Protein AF-A0A7C7ALQ6-F1 (afdb_monomer)

Mean predicted aligned error: 5.46 Å

Secondary structure (DSSP, 8-state):
-HHHHHHHHHHHHHHHHHHHHHSS-S-------B-TT-PBPHHHHHHHHHHHHHHTT-HHHHHHHHHHHHHH---HHHHHHHHHHHHHHTTS-HHHHHHTT--HHHHHHHHHHHHHHTT-PPP-

Foldseek 3Di:
DVVLVVLLVVLVVLLQVLCCVQVVDRDLAQDFDADPVGDTDPLNVLLVVLLVCVVVLVNVVSLVVLVVVCVVPVDSSSLSSLSNNLVSVSPDDQVSQVVSVHGSVNSSVSSVVSCVSNVPDDDD

Sequence (124 aa):
MFQNDYIIKNIQMMAQFIASVIFKKKTTDYTIRRDADGNIDGLGDLCLQLHKMVDAGEICKAEDLLFQAIDKEQSTDCLELAVDFYGYLNTFEDKFLNDNDFSREEVAQGIEDIQRIYGIVNPT

Structure (mmCIF, N/CA/C/O backbone):
data_AF-A0A7C7ALQ6-F1
#
_entry.id   AF-A0A7C7ALQ6-F1
#
loop_
_atom_site.group_PDB
_atom_site.id
_atom_site.type_symbol
_atom_site.label_atom_id
_atom_site.label_alt_id
_atom_site.label_comp_id
_atom_site.label_asym_id
_atom_site.label_entity_id
_atom_site.label_seq_id
_atom_site.pdbx_PDB_ins_code
_atom_site.Cartn_x
_atom_site.Cartn_y
_atom_site.Cartn_z
_atom_site.occupancy
_atom_site.B_iso_or_equiv
_atom_site.auth_seq_id
_atom_site.auth_comp_id
_atom_site.auth_asym_id
_atom_site.auth_atom_id
_atom_site.pdbx_PDB_model_num
ATOM 1 N N . MET A 1 1 ? -13.466 10.165 17.592 1.00 54.50 1 MET A N 1
ATOM 2 C CA . MET A 1 1 ? -13.894 10.975 16.431 1.00 54.50 1 MET A CA 1
ATOM 3 C C . MET A 1 1 ? -12.816 11.980 16.021 1.00 54.50 1 MET A C 1
ATOM 5 O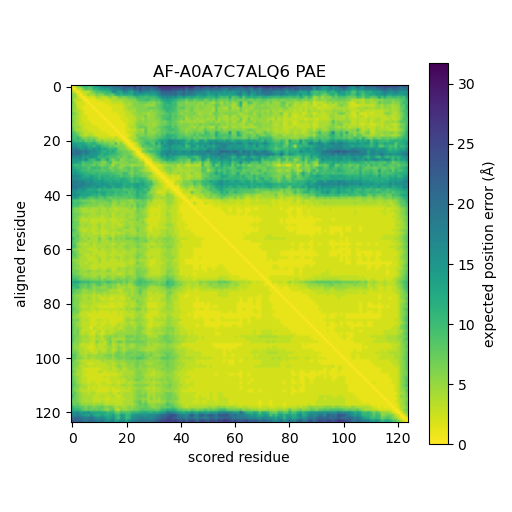 O . MET A 1 1 ? -12.255 11.788 14.963 1.00 54.50 1 MET A O 1
ATOM 9 N N . PHE A 1 2 ? -12.395 12.940 16.860 1.00 57.31 2 PHE A N 1
ATOM 10 C CA . PHE A 1 2 ? -11.403 13.964 16.453 1.00 57.31 2 PHE A CA 1
ATOM 11 C C . PHE A 1 2 ? -9.991 13.469 16.084 1.00 57.31 2 PHE A C 1
ATOM 13 O O . PHE A 1 2 ? -9.362 14.049 15.204 1.00 57.31 2 PHE A O 1
ATOM 20 N N . GLN A 1 3 ? -9.477 12.431 16.751 1.00 62.31 3 GLN A N 1
ATOM 21 C CA . GLN A 1 3 ? -8.129 11.913 16.482 1.00 62.31 3 GLN A CA 1
ATOM 22 C C . GLN A 1 3 ? -8.049 11.234 15.108 1.00 62.31 3 GLN A C 1
ATOM 24 O O . GLN A 1 3 ? -7.127 11.506 14.348 1.00 62.31 3 GLN A O 1
ATOM 29 N N . ASN A 1 4 ? -9.058 10.442 14.745 1.00 67.81 4 ASN A N 1
ATOM 30 C CA . ASN A 1 4 ? -9.069 9.716 13.473 1.00 67.81 4 ASN A CA 1
ATOM 31 C C . ASN A 1 4 ? -9.263 10.679 12.297 1.00 67.81 4 ASN A C 1
ATOM 33 O O . ASN A 1 4 ? -8.544 10.579 11.312 1.00 67.81 4 ASN A O 1
ATOM 37 N N . ASP A 1 5 ? -10.126 11.692 12.438 1.00 81.38 5 ASP A N 1
ATOM 38 C CA . ASP A 1 5 ? -10.250 12.784 11.461 1.00 81.38 5 ASP A CA 1
ATOM 39 C C . ASP A 1 5 ? -8.921 13.518 11.214 1.00 81.38 5 ASP A C 1
ATOM 41 O O . ASP A 1 5 ? -8.625 13.926 10.089 1.00 81.38 5 ASP A O 1
ATOM 45 N N . TYR A 1 6 ? -8.116 13.712 12.263 1.00 85.00 6 TYR A N 1
ATOM 46 C CA . TYR A 1 6 ? -6.792 14.315 12.134 1.00 85.00 6 TYR A CA 1
ATOM 47 C C . TYR A 1 6 ? -5.828 13.391 11.381 1.00 85.00 6 TYR A C 1
ATOM 49 O O . TYR A 1 6 ? -5.175 13.842 10.440 1.00 85.00 6 TYR A O 1
ATOM 57 N N . ILE A 1 7 ? -5.777 12.106 11.748 1.00 85.44 7 ILE A N 1
ATOM 58 C CA . ILE A 1 7 ? -4.881 11.129 11.117 1.00 85.44 7 ILE A CA 1
ATOM 59 C C . ILE A 1 7 ? -5.254 10.925 9.641 1.00 85.44 7 ILE A C 1
ATOM 61 O O . ILE A 1 7 ? -4.378 10.997 8.787 1.00 85.44 7 ILE A O 1
ATOM 65 N N . ILE A 1 8 ? -6.541 10.790 9.305 1.00 86.75 8 ILE A N 1
ATOM 66 C CA . ILE A 1 8 ? -7.021 10.655 7.916 1.00 86.75 8 ILE A CA 1
ATOM 67 C C . ILE A 1 8 ? -6.546 11.828 7.049 1.00 86.75 8 ILE A C 1
ATOM 69 O O . ILE A 1 8 ? -6.040 11.626 5.942 1.00 86.75 8 ILE A O 1
ATOM 73 N N . LYS A 1 9 ? -6.669 13.063 7.554 1.00 88.38 9 LYS A N 1
ATOM 74 C CA . LYS A 1 9 ? -6.193 14.263 6.846 1.00 88.38 9 LYS A CA 1
ATOM 75 C C . LYS A 1 9 ? -4.676 14.287 6.725 1.00 88.38 9 LYS A C 1
ATOM 77 O O . LYS A 1 9 ? -4.153 14.722 5.705 1.00 88.38 9 LYS A O 1
ATOM 82 N N . ASN A 1 10 ? -3.970 13.847 7.758 1.00 87.75 10 ASN A N 1
ATOM 83 C CA . ASN A 1 10 ? -2.515 13.805 7.781 1.00 87.75 10 ASN A CA 1
ATOM 84 C C . ASN A 1 10 ? -1.958 12.786 6.770 1.00 87.75 10 ASN A C 1
ATOM 86 O O . ASN A 1 10 ? -1.102 13.155 5.969 1.00 87.75 10 ASN A O 1
ATOM 90 N N . ILE A 1 11 ? -2.538 11.583 6.709 1.00 86.38 11 ILE A N 1
ATOM 91 C CA . ILE A 1 11 ? -2.289 10.567 5.673 1.00 86.38 11 ILE A CA 1
ATOM 92 C C . ILE A 1 11 ? -2.518 11.161 4.281 1.00 86.38 11 ILE A C 1
ATOM 94 O O . ILE A 1 11 ? -1.642 11.097 3.420 1.00 86.38 11 ILE A O 1
ATOM 98 N N . GLN A 1 12 ? -3.667 11.811 4.068 1.00 86.38 12 GLN A N 1
ATOM 99 C CA . GLN A 1 12 ? -3.997 12.415 2.778 1.00 86.38 12 GLN A CA 1
ATOM 100 C C . GLN A 1 12 ? -2.992 13.504 2.373 1.00 86.38 12 GLN A C 1
ATOM 102 O O . GLN A 1 12 ? -2.578 13.558 1.216 1.00 86.38 12 GLN A O 1
ATOM 107 N N . MET A 1 13 ? -2.572 14.354 3.313 1.00 86.88 13 MET A N 1
ATOM 108 C CA . MET A 1 13 ? -1.567 15.390 3.061 1.00 86.88 13 MET A CA 1
ATOM 109 C C . MET A 1 13 ? -0.196 14.793 2.726 1.00 86.88 13 MET A C 1
ATOM 111 O O . MET A 1 13 ? 0.454 15.282 1.804 1.00 86.88 13 MET A O 1
ATOM 115 N N . MET A 1 14 ? 0.236 13.731 3.414 1.00 86.19 14 MET A N 1
ATOM 116 C CA . MET A 1 14 ? 1.503 13.055 3.112 1.00 86.19 14 MET A CA 1
ATOM 117 C C . MET A 1 14 ? 1.481 12.379 1.739 1.00 86.19 14 MET A C 1
ATOM 119 O O . MET A 1 14 ? 2.404 12.578 0.948 1.00 86.19 14 MET A O 1
ATOM 123 N N . ALA A 1 15 ? 0.407 11.653 1.414 1.00 83.50 15 ALA A N 1
ATOM 124 C CA . ALA A 1 15 ? 0.233 11.025 0.105 1.00 83.50 15 ALA A CA 1
ATOM 125 C C . ALA A 1 15 ? 0.248 12.072 -1.025 1.00 83.50 15 ALA A C 1
ATOM 127 O O . ALA A 1 15 ? 0.955 11.916 -2.022 1.00 83.50 15 ALA A O 1
ATOM 128 N N . GLN A 1 16 ? -0.456 13.195 -0.842 1.00 84.19 16 GLN A N 1
ATOM 129 C CA . GLN A 1 16 ? -0.449 14.306 -1.799 1.00 84.19 16 GLN A CA 1
ATOM 130 C C . GLN A 1 16 ? 0.914 14.990 -1.911 1.00 84.19 16 GLN A C 1
ATOM 132 O O . GLN A 1 16 ? 1.306 15.388 -3.009 1.00 84.19 16 GLN A O 1
ATOM 137 N N . PHE A 1 17 ? 1.648 15.127 -0.806 1.00 83.88 17 PHE A N 1
ATOM 138 C CA . PHE A 1 17 ? 2.990 15.692 -0.830 1.00 83.88 17 PHE A CA 1
ATOM 139 C C . PHE A 1 17 ? 3.915 14.834 -1.697 1.00 83.88 17 PHE A C 1
ATOM 141 O O . PHE A 1 17 ? 4.496 15.357 -2.650 1.00 83.88 17 PHE A O 1
ATOM 148 N N . ILE A 1 18 ? 3.961 13.518 -1.455 1.00 78.62 18 ILE A N 1
ATOM 149 C CA . ILE A 1 18 ? 4.755 12.576 -2.258 1.00 78.62 18 ILE A CA 1
ATOM 150 C C . ILE A 1 18 ? 4.337 12.657 -3.732 1.00 78.62 18 ILE A C 1
ATOM 152 O O . ILE A 1 18 ? 5.191 12.829 -4.607 1.00 78.62 18 ILE A O 1
ATOM 156 N N . ALA A 1 19 ? 3.029 12.635 -4.009 1.00 77.44 19 ALA A N 1
ATOM 157 C CA . ALA A 1 1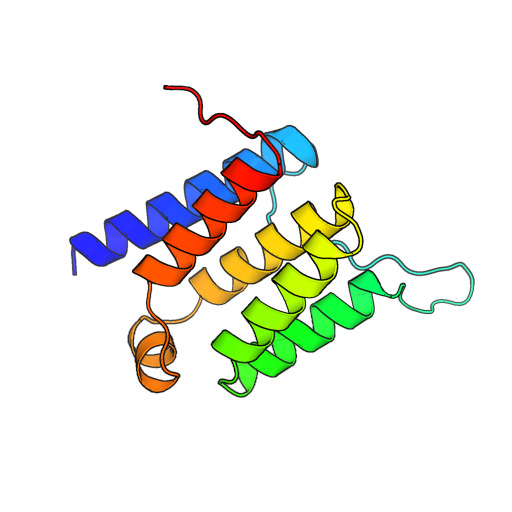9 ? 2.516 12.711 -5.373 1.00 77.44 19 ALA A CA 1
ATOM 158 C C . ALA A 1 19 ? 2.924 14.004 -6.101 1.00 77.44 19 ALA A C 1
ATOM 160 O O . ALA A 1 19 ? 3.314 13.981 -7.274 1.00 77.44 19 ALA A O 1
ATOM 161 N N . SER A 1 20 ? 2.889 15.135 -5.393 1.00 75.44 20 SER A N 1
ATOM 162 C CA . SER A 1 20 ? 3.233 16.443 -5.952 1.00 75.44 20 SER A CA 1
ATOM 163 C C . SER A 1 20 ? 4.733 16.616 -6.207 1.00 75.44 20 SER A C 1
ATOM 165 O O . SER A 1 20 ? 5.112 17.187 -7.233 1.00 75.44 20 SER A O 1
ATOM 167 N N . VAL A 1 21 ? 5.585 16.105 -5.311 1.00 68.50 21 VAL A N 1
ATOM 168 C CA . VAL A 1 21 ? 7.047 16.235 -5.396 1.00 68.50 21 VAL A CA 1
ATOM 169 C C . VAL A 1 21 ? 7.624 15.297 -6.452 1.00 68.50 21 VAL A C 1
ATOM 171 O O . VAL A 1 21 ? 8.540 15.687 -7.176 1.00 68.50 21 VAL A O 1
ATOM 174 N N . ILE A 1 22 ? 7.074 14.088 -6.573 1.00 66.38 22 ILE A N 1
ATOM 175 C CA . ILE A 1 22 ? 7.670 13.033 -7.392 1.00 66.38 22 ILE A CA 1
ATOM 176 C C . ILE A 1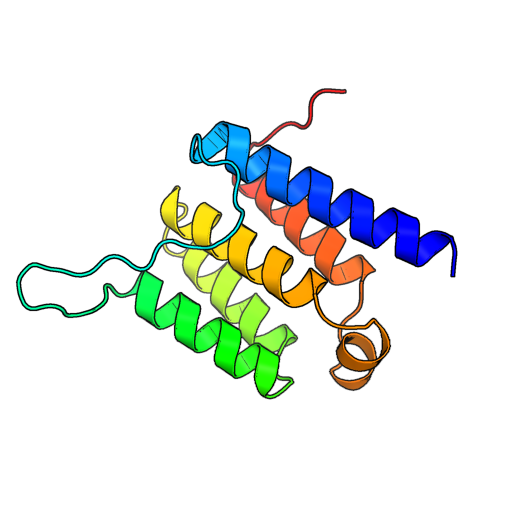 22 ? 6.984 12.906 -8.756 1.00 66.38 22 ILE A C 1
ATOM 178 O O . ILE A 1 22 ? 7.662 12.907 -9.783 1.00 66.38 22 ILE A O 1
ATOM 182 N N . PHE A 1 23 ? 5.649 12.871 -8.808 1.00 67.38 23 PHE A N 1
ATOM 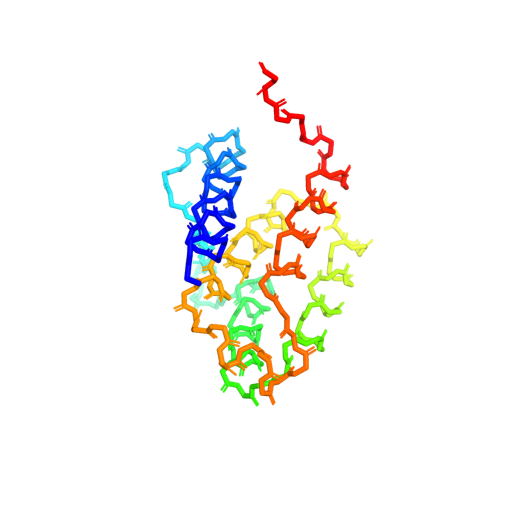183 C CA . PHE A 1 23 ? 4.925 12.606 -10.062 1.00 67.38 23 PHE A CA 1
ATOM 184 C C . PHE A 1 23 ? 4.556 13.878 -10.827 1.00 67.38 23 PHE A C 1
ATOM 186 O O . PHE A 1 23 ? 4.076 13.795 -11.957 1.00 67.38 23 PHE A O 1
ATOM 193 N N . LYS A 1 24 ? 4.745 15.066 -10.223 1.00 65.44 24 LYS A N 1
ATOM 194 C CA . LYS A 1 24 ? 4.229 16.360 -10.722 1.00 65.44 24 LYS A CA 1
ATOM 195 C C . LYS A 1 24 ? 2.722 16.325 -11.040 1.00 65.44 24 LYS A C 1
ATOM 197 O O . LYS A 1 24 ? 2.223 17.159 -11.797 1.00 65.44 24 LYS A O 1
ATOM 202 N N . LYS A 1 25 ? 1.993 15.363 -10.467 1.00 60.88 25 LYS A N 1
ATOM 203 C CA . LYS A 1 25 ? 0.543 15.185 -10.590 1.00 60.88 25 LYS A CA 1
ATOM 204 C C . LYS A 1 25 ? -0.118 15.624 -9.284 1.00 60.88 25 LYS A C 1
ATOM 206 O O . LYS A 1 25 ? 0.515 15.668 -8.234 1.00 60.88 25 LYS A O 1
ATOM 211 N N . LYS A 1 26 ? -1.399 15.990 -9.359 1.00 57.47 26 LYS A N 1
ATOM 212 C CA . LYS A 1 26 ? -2.194 16.396 -8.184 1.00 57.47 26 LYS A CA 1
ATOM 213 C C . LYS A 1 26 ? -2.929 15.230 -7.510 1.00 57.47 26 LYS A C 1
ATOM 215 O O . LYS A 1 26 ? -3.550 15.447 -6.476 1.00 57.47 26 LYS A O 1
ATOM 220 N N . THR A 1 27 ? -2.907 14.044 -8.113 1.00 61.72 27 THR A N 1
ATOM 221 C CA . THR A 1 27 ? -3.666 12.861 -7.684 1.00 61.72 27 THR A CA 1
ATOM 222 C C . THR A 1 27 ? -2.731 11.779 -7.159 1.00 61.72 27 THR A C 1
ATOM 224 O O . THR A 1 27 ? -1.562 11.739 -7.543 1.00 61.72 27 THR A O 1
ATOM 227 N N . THR A 1 28 ? -3.254 10.927 -6.280 1.00 68.00 28 THR A N 1
ATOM 228 C CA . THR A 1 28 ? -2.538 9.789 -5.684 1.00 68.00 28 THR A CA 1
ATOM 229 C C . THR A 1 28 ? -2.727 8.494 -6.472 1.00 68.00 28 THR A C 1
ATOM 231 O O . THR A 1 28 ? -2.034 7.532 -6.186 1.00 68.00 28 THR A O 1
ATOM 234 N N . ASP A 1 29 ? -3.643 8.467 -7.445 1.00 73.38 29 ASP A N 1
ATOM 235 C CA . ASP A 1 29 ? -3.947 7.277 -8.241 1.00 73.38 29 ASP A CA 1
ATOM 236 C C . ASP A 1 29 ? -2.767 6.855 -9.124 1.00 73.38 29 ASP A C 1
ATOM 238 O O . ASP A 1 29 ? -2.202 7.665 -9.876 1.00 73.38 29 ASP A O 1
ATOM 242 N N . TYR A 1 30 ? -2.459 5.562 -9.095 1.00 77.56 30 TYR A N 1
ATOM 243 C CA . TYR A 1 30 ? -1.491 4.941 -9.972 1.00 77.56 30 TYR A CA 1
ATOM 244 C C . TYR A 1 30 ? -2.009 4.965 -11.406 1.00 77.56 30 TYR A C 1
ATOM 246 O O . TYR A 1 30 ? -3.140 4.584 -11.721 1.00 77.56 30 TYR A O 1
ATOM 254 N N . THR A 1 31 ? -1.162 5.409 -12.329 1.00 79.69 31 THR A N 1
ATOM 255 C CA . THR A 1 31 ? -1.528 5.416 -13.743 1.00 79.69 31 THR A CA 1
ATOM 256 C C . THR A 1 31 ? -1.194 4.071 -14.373 1.00 79.69 31 THR A C 1
ATOM 258 O O . THR A 1 31 ? -0.046 3.830 -14.736 1.00 79.69 31 THR A O 1
ATOM 261 N N . ILE A 1 32 ? -2.212 3.230 -14.576 1.00 79.38 32 ILE A N 1
ATOM 262 C CA . ILE A 1 32 ? -2.064 1.979 -15.330 1.00 79.38 32 ILE A CA 1
ATOM 263 C C . ILE A 1 32 ? -1.584 2.298 -16.750 1.00 79.38 32 ILE A C 1
ATOM 265 O O . ILE A 1 32 ? -2.301 2.914 -17.547 1.00 79.38 32 ILE A O 1
ATOM 269 N N . ARG A 1 33 ? -0.365 1.863 -17.070 1.00 81.31 33 ARG A N 1
ATOM 270 C CA . ARG A 1 33 ? 0.224 1.994 -18.401 1.00 81.31 33 ARG A CA 1
ATOM 271 C C . ARG A 1 33 ? -0.106 0.762 -19.234 1.00 81.31 33 ARG A C 1
ATOM 273 O O . ARG A 1 33 ? -0.177 -0.353 -18.723 1.00 81.31 33 ARG A O 1
ATOM 280 N N . ARG A 1 34 ? -0.347 0.987 -20.526 1.00 81.19 34 ARG A N 1
ATOM 281 C CA . ARG A 1 34 ? -0.602 -0.072 -21.504 1.00 81.19 34 ARG A CA 1
ATOM 282 C C . ARG A 1 34 ? 0.411 0.001 -22.628 1.00 81.19 34 ARG A C 1
ATOM 284 O O . ARG A 1 34 ? 0.766 1.102 -23.055 1.00 81.19 34 ARG A O 1
ATOM 291 N N . ASP A 1 35 ? 0.851 -1.156 -23.099 1.00 79.50 35 ASP A N 1
ATOM 292 C CA . ASP A 1 35 ? 1.700 -1.241 -24.280 1.00 79.50 35 ASP A CA 1
ATOM 293 C C . ASP A 1 35 ? 0.883 -1.041 -25.578 1.00 79.50 35 ASP A C 1
ATOM 295 O O . ASP A 1 35 ? -0.332 -0.817 -25.544 1.00 79.50 35 ASP A O 1
ATOM 299 N N . ALA A 1 36 ? 1.551 -1.082 -26.733 1.00 76.12 36 ALA A N 1
ATOM 300 C CA . ALA A 1 36 ? 0.927 -0.850 -28.037 1.00 76.12 36 ALA A CA 1
ATOM 301 C C . ALA A 1 36 ? -0.170 -1.877 -28.383 1.00 76.12 36 ALA A C 1
ATOM 303 O O . ALA A 1 36 ? -1.122 -1.529 -29.082 1.00 76.12 36 ALA A O 1
ATOM 304 N N . ASP A 1 37 ? -0.063 -3.101 -27.863 1.00 80.19 37 ASP A N 1
ATOM 305 C CA . ASP A 1 37 ? -1.045 -4.176 -28.012 1.00 80.19 37 ASP A CA 1
ATOM 306 C C . ASP A 1 37 ? -2.152 -4.124 -26.939 1.00 80.19 37 ASP A C 1
ATOM 308 O O . ASP A 1 37 ? -3.095 -4.917 -26.958 1.00 80.19 37 ASP A O 1
ATOM 312 N N . GLY A 1 38 ? -2.084 -3.153 -26.021 1.00 78.19 38 GLY A N 1
ATOM 313 C CA . GLY A 1 38 ? -3.097 -2.903 -25.001 1.00 78.19 38 GLY A CA 1
ATOM 314 C C . GLY A 1 38 ? -2.961 -3.742 -23.729 1.00 78.19 38 GLY A C 1
ATOM 315 O O . GLY A 1 38 ? -3.867 -3.672 -22.891 1.00 78.19 38 GLY A O 1
ATOM 316 N N . ASN A 1 39 ? -1.870 -4.496 -23.549 1.00 81.75 39 ASN A N 1
ATOM 317 C CA . ASN A 1 39 ? -1.619 -5.229 -22.309 1.00 81.75 39 ASN A CA 1
ATOM 318 C C . ASN A 1 39 ? -1.140 -4.274 -21.217 1.00 81.75 39 ASN A C 1
ATOM 320 O O . ASN A 1 39 ? -0.502 -3.253 -21.480 1.00 81.75 39 ASN A O 1
ATOM 324 N N . ILE A 1 40 ? -1.493 -4.609 -19.982 1.00 84.62 40 ILE A N 1
ATOM 325 C CA . ILE A 1 40 ? -1.088 -3.870 -18.791 1.00 84.62 40 ILE A CA 1
ATOM 326 C C . ILE A 1 40 ? 0.330 -4.316 -18.412 1.00 84.62 40 ILE A C 1
ATOM 328 O O . ILE A 1 40 ? 0.690 -5.478 -18.599 1.00 84.62 40 ILE A O 1
ATOM 332 N N . ASP A 1 41 ? 1.156 -3.385 -17.937 1.00 85.00 41 ASP A N 1
ATOM 333 C CA . ASP A 1 41 ? 2.482 -3.727 -17.425 1.00 85.00 41 ASP A CA 1
ATOM 334 C C . ASP A 1 41 ? 2.410 -4.431 -16.056 1.00 85.00 41 ASP A C 1
ATOM 336 O O . ASP A 1 41 ? 1.395 -4.414 -15.361 1.00 85.00 41 ASP A O 1
ATOM 340 N N . GLY A 1 42 ? 3.509 -5.068 -15.640 1.00 85.75 42 GLY A N 1
ATOM 341 C CA . GLY A 1 42 ? 3.521 -5.863 -14.405 1.00 85.75 42 GLY A CA 1
ATOM 342 C C . GLY A 1 42 ? 3.184 -5.065 -13.138 1.00 85.75 42 GLY A C 1
ATOM 343 O O . GLY A 1 42 ? 2.659 -5.636 -12.185 1.00 85.75 42 GLY A O 1
ATOM 344 N N . LEU A 1 43 ? 3.445 -3.752 -13.123 1.00 87.81 43 LEU A N 1
ATOM 345 C CA . LEU A 1 43 ? 3.071 -2.880 -12.007 1.00 87.81 43 LEU A CA 1
ATOM 346 C C . LEU A 1 43 ? 1.587 -2.504 -12.036 1.00 87.81 43 LEU A C 1
ATOM 348 O O . LEU A 1 43 ? 0.963 -2.453 -10.979 1.00 87.81 43 LEU A O 1
ATOM 352 N N . GLY A 1 44 ? 0.992 -2.299 -13.212 1.00 89.06 44 GLY A N 1
ATOM 353 C CA . GLY A 1 44 ? -0.450 -2.124 -13.343 1.00 89.06 44 GLY A CA 1
ATOM 354 C C . GLY A 1 44 ? -1.231 -3.375 -12.929 1.00 89.06 44 GLY A C 1
ATOM 355 O O . GLY A 1 44 ? -2.245 -3.254 -12.241 1.00 89.06 44 GLY A O 1
ATOM 356 N N . ASP A 1 45 ? -0.744 -4.572 -13.269 1.00 91.69 45 ASP A N 1
ATOM 357 C CA . ASP A 1 45 ? -1.330 -5.830 -12.784 1.00 91.69 45 ASP A CA 1
ATOM 358 C C . ASP A 1 45 ? -1.211 -5.954 -11.262 1.00 91.69 45 ASP A C 1
ATOM 360 O O . ASP A 1 45 ? -2.180 -6.322 -10.593 1.00 91.69 45 ASP A O 1
ATOM 364 N N . LEU A 1 46 ? -0.053 -5.585 -10.704 1.00 94.44 46 LEU A N 1
ATOM 365 C CA . LEU A 1 46 ? 0.153 -5.558 -9.259 1.00 94.44 46 LEU A CA 1
ATOM 366 C C . LEU A 1 46 ? -0.799 -4.568 -8.574 1.00 94.44 46 LEU A C 1
ATOM 368 O O . LEU A 1 46 ? -1.411 -4.923 -7.575 1.00 94.44 46 LEU A O 1
ATOM 372 N N . CYS A 1 47 ? -1.005 -3.372 -9.129 1.00 94.06 47 CYS A N 1
ATOM 373 C CA . CYS A 1 47 ? -1.979 -2.403 -8.618 1.00 94.06 47 CYS A CA 1
ATOM 374 C C . CYS A 1 47 ? -3.386 -2.998 -8.519 1.00 94.06 47 CYS A C 1
ATOM 376 O O . CYS A 1 47 ? -4.019 -2.953 -7.464 1.00 94.06 47 CYS A O 1
ATOM 378 N N . LEU A 1 48 ? -3.855 -3.621 -9.603 1.00 93.81 48 LEU A N 1
ATOM 379 C CA . LEU A 1 48 ? -5.164 -4.272 -9.632 1.00 93.81 48 LEU A CA 1
ATOM 380 C C . LEU A 1 48 ? -5.242 -5.449 -8.654 1.00 93.81 48 LEU A C 1
ATOM 382 O O . LEU A 1 48 ? -6.303 -5.708 -8.086 1.00 93.81 48 LEU A O 1
ATOM 386 N N . GLN A 1 49 ? -4.143 -6.182 -8.468 1.00 96.94 49 GLN A N 1
ATOM 387 C CA . GLN A 1 49 ? -4.060 -7.260 -7.491 1.00 96.94 49 GLN A CA 1
ATOM 388 C C . GLN A 1 49 ? -4.164 -6.725 -6.059 1.00 96.94 49 GLN A C 1
ATOM 390 O O . GLN A 1 49 ? -4.955 -7.258 -5.284 1.00 96.94 49 GLN A O 1
ATOM 395 N N . LEU A 1 50 ? -3.424 -5.668 -5.723 1.00 97.69 50 LEU A N 1
ATOM 396 C CA . LEU A 1 50 ? -3.436 -5.062 -4.394 1.00 97.69 50 LEU A CA 1
ATOM 397 C C . LEU A 1 50 ? -4.827 -4.538 -4.028 1.00 97.69 50 LEU A C 1
ATOM 399 O O . LEU A 1 50 ? -5.326 -4.864 -2.955 1.00 97.69 50 LEU A O 1
ATOM 403 N N . HIS A 1 51 ? -5.501 -3.815 -4.931 1.00 96.81 51 HIS A N 1
ATOM 404 C CA . HIS A 1 51 ? -6.879 -3.357 -4.693 1.00 96.81 51 HIS A CA 1
ATOM 405 C C . HIS A 1 51 ? -7.837 -4.527 -4.451 1.00 96.81 51 HIS A C 1
ATOM 407 O O . HIS A 1 51 ? -8.602 -4.499 -3.493 1.00 96.81 51 HIS A O 1
ATOM 413 N N . LYS A 1 52 ? -7.745 -5.605 -5.244 1.00 97.75 52 LYS A N 1
ATOM 414 C CA . LYS A 1 52 ? -8.569 -6.810 -5.031 1.00 97.75 52 LYS A CA 1
ATOM 415 C C . LYS A 1 52 ? -8.302 -7.482 -3.687 1.00 97.75 52 LYS A C 1
ATOM 417 O O . LYS A 1 52 ? -9.233 -8.01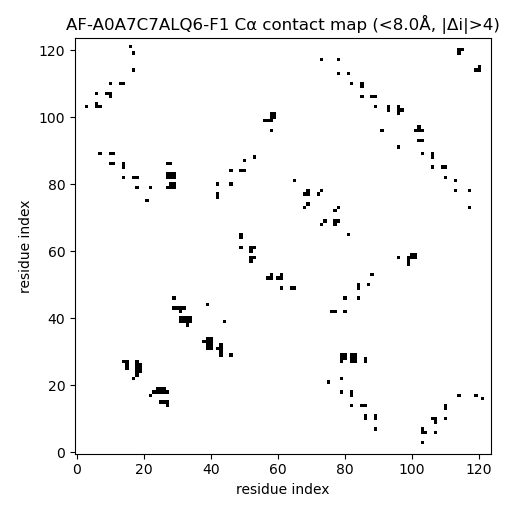2 -3.089 1.00 97.75 52 LYS A O 1
ATOM 422 N N . MET A 1 53 ? -7.049 -7.505 -3.236 1.00 98.25 53 MET A N 1
ATOM 423 C CA . MET A 1 53 ? -6.692 -8.062 -1.930 1.00 98.25 53 MET A CA 1
ATOM 424 C C . MET A 1 53 ? -7.259 -7.204 -0.799 1.00 98.25 53 MET A C 1
ATOM 426 O O . MET A 1 53 ? -7.833 -7.755 0.136 1.00 98.25 53 MET A O 1
ATOM 430 N N . VAL A 1 54 ? -7.184 -5.875 -0.921 1.00 97.81 54 VAL A N 1
ATOM 431 C CA . VAL A 1 54 ? -7.818 -4.948 0.027 1.00 97.81 54 VAL A CA 1
ATOM 432 C C . VAL A 1 54 ? -9.326 -5.171 0.067 1.00 97.81 54 VAL A C 1
ATOM 434 O O . VAL A 1 54 ? -9.861 -5.388 1.147 1.00 97.81 54 VAL A O 1
ATOM 437 N N . ASP A 1 55 ? -10.004 -5.225 -1.081 1.00 96.94 55 ASP A N 1
ATOM 438 C CA . ASP A 1 55 ? -11.454 -5.467 -1.154 1.00 96.94 55 ASP A CA 1
ATOM 439 C C . ASP A 1 55 ? -11.868 -6.817 -0.541 1.00 96.94 55 ASP A C 1
ATOM 441 O O . ASP A 1 55 ? -12.9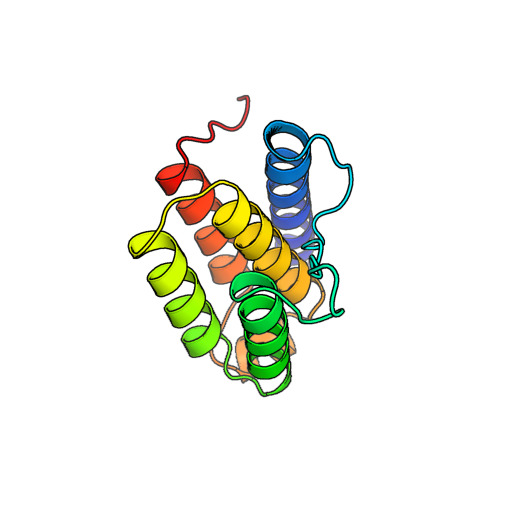85 -6.967 -0.044 1.00 96.94 55 ASP A O 1
ATOM 445 N N . ALA A 1 56 ? -10.968 -7.806 -0.569 1.00 97.38 56 ALA A N 1
ATOM 446 C CA . ALA A 1 56 ? -11.154 -9.119 0.042 1.00 97.38 56 ALA A CA 1
ATOM 447 C C . ALA A 1 56 ? -10.815 -9.163 1.545 1.00 97.38 56 ALA A C 1
ATOM 449 O O . ALA A 1 56 ? -10.989 -10.213 2.164 1.00 97.38 56 ALA A O 1
ATOM 450 N N . GLY A 1 57 ? -10.336 -8.059 2.129 1.00 96.94 57 GLY A N 1
ATOM 451 C CA . GLY A 1 57 ? -9.919 -7.986 3.529 1.00 96.94 57 GLY A CA 1
ATOM 452 C C . GLY A 1 57 ? -8.502 -8.502 3.798 1.00 96.94 57 GLY A C 1
ATOM 453 O O . GLY A 1 57 ? -8.079 -8.605 4.942 1.00 96.94 57 GLY A O 1
ATOM 454 N N . GLU A 1 58 ? -7.724 -8.819 2.763 1.00 97.88 58 GLU A N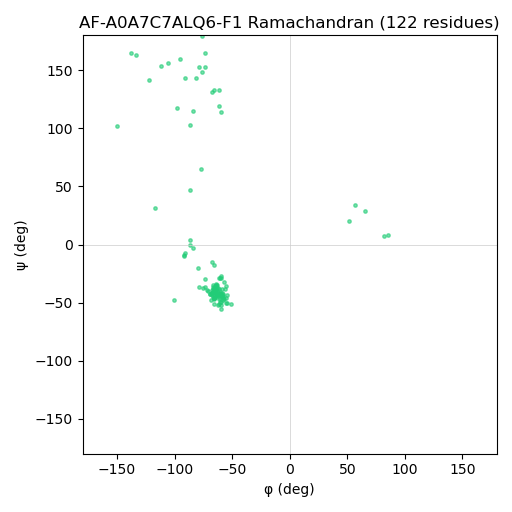 1
ATOM 455 C CA . GLU A 1 58 ? -6.360 -9.341 2.895 1.00 97.88 58 GLU A CA 1
ATOM 456 C C . GLU A 1 58 ? -5.312 -8.215 3.000 1.00 97.88 58 GLU A C 1
ATOM 458 O O . GLU A 1 58 ? -4.294 -8.243 2.306 1.00 97.88 58 GLU A O 1
ATOM 463 N N . ILE A 1 59 ? -5.557 -7.213 3.854 1.00 98.12 59 ILE A N 1
ATOM 464 C CA . ILE A 1 59 ? -4.795 -5.951 3.882 1.00 98.12 59 ILE A CA 1
ATOM 465 C C . ILE A 1 59 ? -3.316 -6.181 4.212 1.00 98.12 59 ILE A C 1
ATOM 467 O O . ILE A 1 59 ? -2.459 -5.773 3.431 1.00 98.12 59 ILE A O 1
ATOM 471 N N . CYS A 1 60 ? -3.003 -6.900 5.296 1.00 97.06 60 CYS A N 1
ATOM 472 C CA . CYS A 1 60 ? -1.612 -7.167 5.686 1.00 97.06 60 CYS A CA 1
ATOM 473 C C . CYS A 1 60 ? -0.837 -7.905 4.583 1.00 97.06 60 CYS A C 1
ATOM 475 O O . CYS A 1 60 ? 0.295 -7.561 4.268 1.00 97.06 60 CYS A O 1
ATOM 477 N N . LYS A 1 61 ? -1.469 -8.892 3.929 1.00 98.12 61 LYS A N 1
ATOM 478 C CA . LYS A 1 61 ? -0.833 -9.631 2.824 1.00 98.12 61 LYS A CA 1
ATOM 479 C C . LYS A 1 61 ? -0.593 -8.737 1.608 1.00 98.12 61 LYS A C 1
ATOM 481 O O . LYS A 1 61 ? 0.370 -8.950 0.873 1.00 98.12 61 LYS A O 1
ATOM 486 N N . ALA A 1 62 ? -1.501 -7.796 1.352 1.00 98.19 62 ALA A N 1
ATOM 487 C CA . ALA A 1 62 ? -1.358 -6.841 0.263 1.00 98.19 62 ALA A CA 1
ATOM 488 C C . ALA A 1 62 ? -0.184 -5.892 0.543 1.00 98.19 62 ALA A C 1
ATOM 490 O O . ALA A 1 62 ? 0.649 -5.673 -0.332 1.00 98.19 62 ALA A O 1
ATOM 491 N N . GLU A 1 63 ? -0.071 -5.400 1.777 1.00 98.19 63 GLU A N 1
ATOM 492 C CA . GLU A 1 63 ? 1.052 -4.573 2.220 1.00 98.19 63 GLU A CA 1
ATOM 493 C C . GLU A 1 63 ? 2.389 -5.326 2.121 1.00 98.19 63 GLU A C 1
ATOM 495 O O . GLU A 1 63 ? 3.330 -4.821 1.507 1.00 98.19 63 GLU A O 1
ATOM 500 N N . ASP A 1 64 ? 2.458 -6.573 2.597 1.00 97.94 64 ASP A N 1
ATOM 501 C CA . ASP A 1 64 ? 3.647 -7.423 2.451 1.00 97.94 64 ASP A CA 1
ATOM 502 C C . ASP A 1 64 ? 4.081 -7.550 0.981 1.00 97.94 64 ASP A C 1
ATOM 504 O O . ASP A 1 64 ? 5.268 -7.465 0.655 1.00 97.94 64 ASP A O 1
ATOM 508 N N . LEU A 1 65 ? 3.121 -7.752 0.071 1.00 97.88 65 LEU A N 1
ATOM 509 C CA . LEU A 1 65 ? 3.389 -7.870 -1.361 1.00 97.88 65 LEU A CA 1
ATOM 510 C C . LEU A 1 65 ? 3.889 -6.548 -1.964 1.00 97.88 65 LEU A C 1
ATOM 512 O O . LEU A 1 65 ? 4.794 -6.560 -2.804 1.00 97.88 65 LEU A O 1
ATOM 516 N N . LEU A 1 66 ? 3.332 -5.415 -1.529 1.00 97.75 66 LEU A N 1
ATOM 517 C CA . LEU A 1 66 ? 3.793 -4.087 -1.927 1.00 97.75 66 LEU A CA 1
ATOM 518 C C . LEU A 1 66 ? 5.256 -3.869 -1.513 1.00 97.75 66 LEU A C 1
ATOM 520 O O . LEU A 1 66 ? 6.076 -3.482 -2.348 1.00 97.75 66 LEU A O 1
ATOM 524 N N . PHE A 1 67 ? 5.610 -4.157 -0.259 1.00 97.25 67 PHE A N 1
ATOM 525 C CA . PHE A 1 67 ? 6.988 -4.003 0.219 1.00 97.25 67 PHE A CA 1
ATOM 526 C C . PHE A 1 67 ? 7.954 -4.978 -0.457 1.00 97.25 67 PHE A C 1
ATOM 528 O O . PHE A 1 67 ? 9.053 -4.571 -0.822 1.00 97.25 67 PHE A O 1
ATOM 535 N N . GLN A 1 68 ? 7.538 -6.213 -0.751 1.00 97.25 68 GLN A N 1
ATOM 536 C CA . GLN A 1 68 ? 8.346 -7.135 -1.563 1.00 97.25 68 GLN A CA 1
ATOM 537 C C . GLN A 1 68 ? 8.651 -6.573 -2.959 1.00 97.25 68 GLN A C 1
ATOM 539 O O . GLN A 1 68 ? 9.756 -6.762 -3.475 1.00 97.25 68 GLN A O 1
ATOM 544 N N . ALA A 1 69 ? 7.690 -5.889 -3.587 1.00 95.25 69 ALA A N 1
ATOM 545 C CA . ALA A 1 69 ? 7.910 -5.244 -4.878 1.00 95.25 69 ALA A CA 1
ATOM 546 C C . ALA A 1 69 ? 8.901 -4.073 -4.768 1.00 95.25 69 ALA A C 1
ATOM 548 O O . ALA A 1 69 ? 9.792 -3.951 -5.610 1.00 95.25 69 ALA A O 1
ATOM 549 N N . ILE A 1 70 ? 8.794 -3.265 -3.710 1.00 95.62 70 ILE A N 1
ATOM 550 C CA . ILE A 1 70 ? 9.715 -2.155 -3.422 1.00 95.62 70 ILE A CA 1
ATOM 551 C C . ILE A 1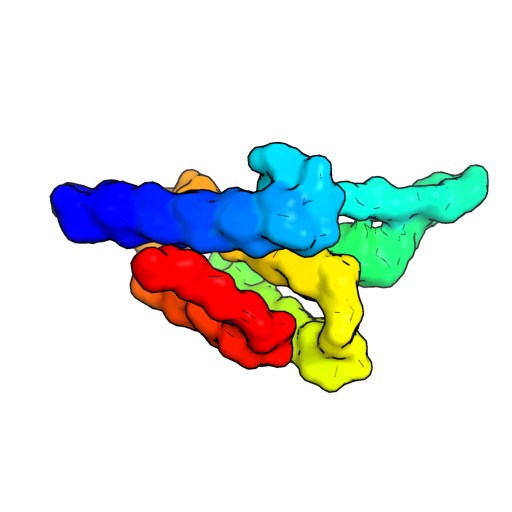 70 ? 11.135 -2.666 -3.147 1.00 95.62 70 ILE A C 1
ATOM 553 O O . ILE A 1 70 ? 12.090 -2.129 -3.703 1.00 95.62 70 ILE A O 1
ATOM 557 N N . ASP A 1 71 ? 11.279 -3.721 -2.343 1.00 94.44 71 ASP A N 1
ATOM 558 C CA . ASP A 1 71 ? 12.573 -4.332 -2.021 1.00 94.44 71 ASP A CA 1
ATOM 559 C C . ASP A 1 71 ? 13.249 -4.925 -3.259 1.00 94.44 71 ASP A C 1
ATOM 561 O O . ASP A 1 71 ? 14.474 -4.881 -3.404 1.00 94.44 71 ASP A O 1
ATOM 565 N N . LYS A 1 72 ? 12.451 -5.487 -4.173 1.00 93.75 72 LYS A N 1
ATOM 566 C CA . LYS A 1 72 ? 12.949 -6.018 -5.441 1.00 93.75 72 LYS A CA 1
ATOM 567 C C . LYS A 1 72 ? 13.425 -4.904 -6.369 1.00 93.75 72 LYS A C 1
ATOM 569 O O . LYS A 1 72 ? 14.450 -5.065 -7.031 1.00 93.75 72 LYS A O 1
ATOM 574 N N . GLU A 1 73 ? 12.672 -3.811 -6.450 1.00 90.38 73 GLU A N 1
ATOM 575 C CA . GLU A 1 73 ? 12.997 -2.671 -7.296 1.00 90.38 73 GLU A CA 1
ATOM 576 C C . GLU A 1 73 ? 12.471 -1.362 -6.694 1.00 90.38 73 GLU A C 1
ATOM 578 O O . GLU A 1 73 ? 11.300 -1.005 -6.834 1.00 90.38 73 GLU A O 1
ATOM 583 N N . GLN A 1 74 ? 13.375 -0.601 -6.075 1.00 90.81 74 GLN A N 1
ATOM 584 C CA . GLN A 1 74 ? 13.079 0.696 -5.470 1.00 90.81 74 GLN A CA 1
ATOM 585 C C . GLN A 1 74 ? 12.958 1.800 -6.541 1.00 90.81 74 GLN A C 1
ATOM 587 O O . GLN A 1 74 ? 13.777 2.719 -6.626 1.00 90.81 74 GLN A O 1
ATOM 592 N N . SER A 1 75 ? 11.953 1.685 -7.410 1.00 90.25 75 SER A N 1
ATOM 593 C CA . SER A 1 75 ? 11.698 2.612 -8.515 1.00 90.25 75 SER A CA 1
ATOM 594 C C . SER A 1 75 ? 10.673 3.689 -8.154 1.00 90.25 75 SER A C 1
ATOM 596 O O . SER A 1 75 ? 9.839 3.536 -7.263 1.00 90.25 75 SER A O 1
ATOM 598 N N . THR A 1 76 ? 10.687 4.791 -8.904 1.00 87.62 76 THR A N 1
ATOM 599 C CA . THR A 1 76 ? 9.656 5.831 -8.794 1.00 87.62 76 THR A CA 1
ATOM 600 C C . THR A 1 76 ? 8.250 5.303 -9.102 1.00 87.62 76 THR A C 1
ATOM 602 O O . THR A 1 76 ? 7.283 5.797 -8.532 1.00 87.62 76 THR A O 1
ATOM 605 N N . ASP A 1 77 ? 8.125 4.277 -9.943 1.00 89.06 77 ASP A N 1
ATOM 606 C CA . ASP A 1 77 ? 6.833 3.672 -10.263 1.00 89.06 77 ASP A CA 1
ATOM 607 C C . ASP A 1 77 ? 6.301 2.816 -9.102 1.00 89.06 77 ASP A C 1
ATOM 609 O O . ASP A 1 77 ? 5.106 2.852 -8.813 1.00 89.06 77 ASP A O 1
ATOM 613 N N . CYS A 1 78 ? 7.178 2.115 -8.373 1.00 92.00 78 CYS A N 1
ATOM 614 C CA . CYS A 1 78 ? 6.815 1.429 -7.127 1.00 92.00 78 CYS A CA 1
ATOM 615 C C . CYS A 1 78 ? 6.377 2.421 -6.039 1.00 92.00 78 CYS A C 1
ATOM 617 O O . CYS A 1 78 ? 5.472 2.133 -5.258 1.00 92.00 78 CYS A O 1
ATOM 619 N N . LEU A 1 79 ? 6.975 3.614 -6.008 1.00 91.44 79 LEU A N 1
ATOM 620 C CA . LEU A 1 79 ? 6.521 4.695 -5.137 1.00 91.44 79 LEU A CA 1
ATOM 621 C C . LEU A 1 79 ? 5.130 5.219 -5.538 1.00 91.44 79 LEU A C 1
ATOM 623 O O . LEU A 1 79 ? 4.316 5.476 -4.655 1.00 91.44 79 LEU A O 1
ATOM 627 N N . GLU A 1 80 ? 4.834 5.364 -6.839 1.00 90.50 80 GLU A N 1
ATOM 628 C CA . GLU A 1 80 ? 3.492 5.759 -7.326 1.00 90.50 80 GLU A CA 1
ATOM 629 C C . GLU A 1 80 ? 2.449 4.730 -6.885 1.00 90.50 80 GLU A C 1
ATOM 631 O O . GLU A 1 80 ? 1.396 5.097 -6.370 1.00 90.50 80 GLU A O 1
ATOM 636 N N . LEU A 1 81 ? 2.790 3.445 -6.993 1.00 93.12 81 LEU A N 1
ATOM 637 C CA . LEU A 1 81 ? 1.945 2.337 -6.559 1.00 93.12 81 LEU A CA 1
ATOM 638 C C . LEU A 1 81 ? 1.686 2.351 -5.045 1.00 93.12 81 LEU A C 1
ATOM 640 O O . LEU A 1 81 ? 0.556 2.144 -4.612 1.00 93.12 81 LEU A O 1
ATOM 644 N N . ALA A 1 82 ? 2.714 2.608 -4.234 1.00 94.81 82 ALA A N 1
ATOM 645 C CA . ALA A 1 82 ? 2.563 2.673 -2.783 1.00 94.81 82 ALA A CA 1
ATOM 646 C C . ALA A 1 82 ? 1.663 3.841 -2.349 1.00 94.81 82 ALA A C 1
ATOM 648 O O . ALA A 1 82 ? 0.830 3.694 -1.455 1.00 94.81 82 ALA A O 1
ATOM 649 N N . VAL A 1 83 ? 1.807 5.000 -2.998 1.00 91.69 83 VAL A N 1
ATOM 650 C CA . VAL A 1 83 ? 0.968 6.178 -2.734 1.00 91.69 83 VAL A CA 1
ATOM 651 C C . VAL A 1 83 ? -0.494 5.918 -3.099 1.00 91.69 83 VAL A C 1
ATOM 653 O O . VAL A 1 83 ? -1.375 6.329 -2.341 1.00 91.69 83 VAL A O 1
ATOM 656 N N . ASP A 1 84 ? -0.753 5.218 -4.206 1.00 93.44 84 ASP A N 1
ATOM 657 C CA . ASP A 1 84 ? -2.098 4.747 -4.550 1.00 93.44 84 ASP A CA 1
ATOM 658 C C . ASP A 1 84 ? -2.631 3.819 -3.457 1.00 93.44 84 ASP A C 1
ATOM 660 O O . ASP A 1 84 ? -3.662 4.118 -2.862 1.00 93.44 84 ASP A O 1
ATOM 664 N N . PHE A 1 85 ? -1.893 2.758 -3.124 1.00 96.31 85 PHE A N 1
ATOM 665 C CA . PHE A 1 85 ? -2.316 1.743 -2.159 1.00 96.31 85 PHE A CA 1
ATOM 666 C C . PHE A 1 85 ? -2.783 2.341 -0.824 1.00 96.31 85 PHE A C 1
ATOM 668 O O . PHE A 1 85 ? -3.901 2.070 -0.375 1.00 96.31 85 PHE A O 1
ATOM 675 N N . TYR A 1 86 ? -1.975 3.212 -0.208 1.00 95.56 86 TYR A N 1
ATOM 676 C CA . TYR A 1 86 ? -2.367 3.860 1.047 1.00 95.56 86 TYR A CA 1
ATOM 677 C C . TYR A 1 86 ? -3.440 4.935 0.849 1.00 95.56 86 TYR A C 1
ATOM 679 O O . TYR A 1 86 ? -4.263 5.145 1.741 1.00 95.56 86 TYR A O 1
ATOM 687 N N . GLY A 1 87 ? -3.486 5.594 -0.313 1.00 91.94 87 GLY A N 1
ATOM 688 C CA . GLY A 1 87 ? -4.590 6.476 -0.691 1.00 91.94 87 GLY A CA 1
ATOM 689 C C . GLY A 1 87 ? -5.925 5.730 -0.761 1.00 91.94 87 GLY A C 1
ATOM 690 O O . GLY A 1 87 ? -6.918 6.213 -0.216 1.00 91.94 87 GLY A O 1
ATOM 691 N N . TYR A 1 88 ? -5.925 4.533 -1.352 1.00 93.50 88 TYR A N 1
ATOM 692 C CA . TYR A 1 88 ? -7.074 3.644 -1.470 1.00 93.50 88 TYR A CA 1
ATOM 693 C C . TYR A 1 88 ? -7.531 3.141 -0.101 1.00 93.50 88 TYR A C 1
ATOM 695 O O . TYR A 1 88 ? -8.691 3.343 0.262 1.00 93.50 88 TYR A O 1
ATOM 703 N N . LEU A 1 89 ? -6.614 2.606 0.716 1.00 95.12 89 LEU A N 1
ATOM 704 C CA . LEU A 1 89 ? -6.898 2.222 2.106 1.00 95.12 89 LEU A CA 1
ATOM 705 C C . LEU A 1 89 ? -7.467 3.382 2.926 1.00 95.12 89 LEU A C 1
ATOM 707 O O . LEU A 1 89 ? -8.363 3.186 3.750 1.00 95.12 89 LEU A O 1
ATOM 711 N N . ASN A 1 90 ? -7.009 4.612 2.670 1.00 94.00 90 ASN A N 1
ATOM 712 C CA . ASN A 1 90 ? -7.495 5.770 3.404 1.00 94.00 90 ASN A CA 1
ATOM 713 C C . ASN A 1 90 ? -8.972 6.112 3.117 1.00 94.00 90 ASN A C 1
ATOM 715 O O . ASN A 1 90 ? -9.574 6.859 3.887 1.00 94.00 90 ASN A O 1
ATOM 719 N N . THR A 1 91 ? -9.567 5.561 2.052 1.00 93.00 91 THR A N 1
ATOM 720 C CA . THR A 1 91 ? -10.994 5.743 1.728 1.00 93.00 91 THR A CA 1
ATOM 721 C C . THR A 1 91 ? -11.930 4.847 2.542 1.00 93.00 91 THR A C 1
ATOM 723 O O . THR A 1 91 ? -13.113 5.166 2.669 1.00 93.00 91 THR A O 1
ATOM 726 N N . PHE A 1 92 ? -11.418 3.754 3.116 1.00 94.06 92 PHE A N 1
ATOM 727 C CA . PHE A 1 92 ? -12.201 2.830 3.934 1.00 94.06 92 PHE A CA 1
ATOM 728 C C . PHE A 1 92 ? -12.403 3.375 5.346 1.00 94.06 92 PHE A C 1
ATOM 730 O O . PHE A 1 92 ? -11.582 4.132 5.863 1.00 94.06 92 PHE A O 1
ATOM 737 N N . GLU A 1 93 ? -13.489 2.968 6.003 1.00 93.12 93 GLU A N 1
ATOM 738 C CA . GLU A 1 93 ? -13.746 3.311 7.403 1.00 93.12 93 GLU A CA 1
ATOM 739 C C . GLU A 1 93 ? -12.834 2.526 8.355 1.00 93.12 93 GLU A C 1
ATOM 741 O O . GLU A 1 93 ? -12.467 1.384 8.085 1.00 93.12 93 GLU A O 1
ATOM 746 N N . ASP A 1 94 ? -12.554 3.086 9.534 1.00 92.94 94 ASP A N 1
ATOM 747 C CA . ASP A 1 94 ? -11.730 2.414 10.553 1.00 92.94 94 ASP A CA 1
ATOM 748 C C . ASP A 1 94 ? -12.299 1.050 10.960 1.00 92.94 94 ASP A C 1
ATOM 750 O O . ASP A 1 94 ? -11.549 0.135 11.276 1.00 92.94 94 ASP A O 1
ATOM 754 N N . LYS A 1 95 ? -13.630 0.889 10.938 1.00 94.88 95 LYS A N 1
ATOM 755 C CA . LYS A 1 95 ? -14.269 -0.399 11.221 1.00 94.88 95 LYS A CA 1
ATOM 756 C C . LYS A 1 95 ? -13.818 -1.475 10.231 1.00 94.88 95 LYS A C 1
ATOM 758 O O . LYS A 1 95 ? -13.538 -2.585 10.655 1.00 94.88 95 LYS A O 1
ATOM 763 N N . PHE A 1 96 ? -13.746 -1.146 8.942 1.00 96.50 96 PHE A N 1
ATOM 764 C CA . PHE A 1 96 ? -13.298 -2.088 7.921 1.00 96.50 96 PHE A CA 1
ATOM 765 C C . PHE A 1 96 ? -11.835 -2.475 8.129 1.00 96.50 96 PHE A C 1
ATOM 767 O O . PHE A 1 96 ? -11.516 -3.654 8.053 1.00 96.50 96 PHE A O 1
ATOM 774 N N . LEU A 1 97 ? -10.967 -1.503 8.427 1.00 96.12 97 LEU A N 1
ATOM 775 C CA . LEU A 1 97 ? -9.559 -1.781 8.717 1.00 96.12 97 LEU A CA 1
ATOM 776 C C . LEU A 1 97 ? -9.440 -2.715 9.931 1.00 96.12 97 LEU A C 1
ATOM 778 O O . LEU A 1 97 ? -8.851 -3.786 9.823 1.00 96.12 97 LEU A O 1
ATOM 782 N N . ASN A 1 98 ? -10.097 -2.365 11.041 1.00 96.06 98 ASN A N 1
ATOM 783 C CA . ASN A 1 98 ? -10.022 -3.129 12.288 1.00 96.06 98 ASN A CA 1
ATOM 784 C C . ASN A 1 98 ? -10.601 -4.547 12.155 1.00 96.06 98 ASN A C 1
ATOM 786 O O . ASN A 1 98 ? -10.071 -5.480 12.750 1.00 96.06 98 ASN A O 1
ATOM 790 N N . ASP A 1 99 ? -11.686 -4.719 11.392 1.00 97.38 99 ASP A N 1
ATOM 791 C CA . ASP A 1 99 ? -12.283 -6.037 11.129 1.00 97.38 99 ASP A CA 1
ATOM 792 C C . ASP A 1 99 ? -11.354 -6.947 10.297 1.00 97.38 99 ASP A C 1
ATOM 794 O O . ASP A 1 99 ? -11.568 -8.157 10.264 1.00 97.38 99 ASP A O 1
ATOM 798 N N . ASN A 1 100 ? -10.346 -6.371 9.633 1.00 97.19 100 ASN A N 1
ATOM 799 C CA . ASN A 1 100 ? -9.365 -7.054 8.790 1.00 97.19 100 ASN A CA 1
ATOM 800 C C . ASN A 1 100 ? -7.931 -6.923 9.343 1.00 97.19 100 ASN A C 1
ATOM 802 O O . ASN A 1 100 ? -6.974 -6.883 8.570 1.00 97.19 100 ASN A O 1
ATOM 806 N N . ASP A 1 101 ? -7.795 -6.842 10.673 1.00 96.25 101 ASP A N 1
ATOM 807 C CA . ASP A 1 101 ? -6.515 -6.825 11.399 1.00 96.25 101 ASP A CA 1
ATOM 808 C C . ASP A 1 101 ? -5.557 -5.697 10.967 1.00 96.25 101 ASP A C 1
ATOM 810 O O . ASP A 1 101 ? -4.340 -5.861 10.973 1.00 96.25 101 ASP A O 1
ATOM 814 N N . PHE A 1 102 ? -6.114 -4.539 10.607 1.00 96.94 102 PHE A N 1
ATOM 815 C CA . PHE A 1 102 ? -5.364 -3.346 10.222 1.00 96.94 102 PHE A CA 1
ATOM 816 C C . PHE A 1 102 ? -5.903 -2.095 10.923 1.00 96.94 102 PHE A C 1
ATOM 818 O O . PHE A 1 102 ? -7.033 -2.066 11.411 1.00 96.94 102 PHE A O 1
ATOM 825 N N . SER A 1 103 ? -5.132 -1.013 10.944 1.00 95.31 103 SER A N 1
ATOM 826 C CA . SER A 1 103 ? -5.500 0.223 11.639 1.00 95.31 103 SER A CA 1
ATOM 827 C C . SER A 1 103 ? -5.177 1.476 10.835 1.00 95.31 103 SER A C 1
ATOM 829 O O . SER A 1 103 ? -4.418 1.469 9.865 1.00 95.31 103 SER A O 1
ATOM 831 N N . ARG A 1 104 ? -5.768 2.601 11.249 1.00 94.69 104 ARG A N 1
ATOM 832 C CA . ARG A 1 104 ? -5.475 3.903 10.641 1.00 94.69 104 ARG A CA 1
ATOM 833 C C . ARG A 1 104 ? -4.024 4.313 10.899 1.00 94.69 104 ARG A C 1
ATOM 835 O O . ARG A 1 104 ? -3.390 4.932 10.050 1.00 94.69 104 ARG A O 1
ATOM 842 N N . GLU A 1 105 ? -3.518 3.971 12.072 1.00 93.81 105 GLU A N 1
ATOM 843 C CA . GLU A 1 105 ? -2.145 4.174 12.498 1.00 93.81 105 GLU A CA 1
ATOM 844 C C . GLU A 1 105 ? -1.165 3.380 11.630 1.00 93.81 105 GLU A C 1
ATOM 846 O O . GLU A 1 105 ? -0.139 3.932 11.247 1.00 93.81 105 GLU A O 1
ATOM 851 N N . GLU A 1 106 ? -1.503 2.149 11.241 1.00 95.31 106 GLU A N 1
ATOM 852 C CA . GLU A 1 106 ? -0.696 1.358 10.299 1.00 95.31 106 GLU A CA 1
ATOM 853 C C . GLU A 1 106 ? -0.673 1.974 8.896 1.00 95.31 106 GLU A C 1
ATOM 855 O O . GLU A 1 106 ? 0.396 2.071 8.303 1.00 95.31 106 GLU A O 1
ATOM 860 N N . VAL A 1 107 ? -1.792 2.523 8.399 1.00 95.31 107 VAL A N 1
ATOM 861 C CA . VAL A 1 107 ? -1.787 3.295 7.136 1.00 95.31 107 VAL A CA 1
ATOM 862 C C . VAL A 1 107 ? -0.817 4.482 7.219 1.00 95.31 107 VAL A C 1
ATOM 864 O O . VAL A 1 107 ? -0.069 4.747 6.278 1.00 95.31 107 VAL A O 1
ATOM 867 N N . ALA A 1 108 ? -0.821 5.218 8.336 1.00 92.50 108 ALA A N 1
ATOM 868 C CA . ALA A 1 108 ? 0.098 6.337 8.535 1.00 92.50 108 ALA A CA 1
ATOM 869 C C . ALA A 1 108 ? 1.559 5.866 8.617 1.00 92.50 108 ALA A C 1
ATOM 871 O O . ALA A 1 108 ? 2.415 6.436 7.939 1.00 92.50 108 ALA A O 1
ATOM 872 N N . GLN A 1 109 ? 1.826 4.809 9.389 1.00 94.75 109 GLN A N 1
ATOM 873 C CA . GLN A 1 109 ? 3.159 4.228 9.545 1.00 94.75 109 GLN A CA 1
ATOM 874 C C . GLN A 1 109 ? 3.719 3.740 8.207 1.00 94.75 109 GLN A C 1
ATOM 876 O O . GLN A 1 109 ? 4.870 4.035 7.884 1.00 94.75 109 GLN A O 1
ATOM 881 N N . GLY A 1 110 ? 2.891 3.081 7.396 1.00 95.38 110 GLY A N 1
ATOM 882 C CA . GLY A 1 110 ? 3.259 2.623 6.064 1.00 95.38 110 GLY A CA 1
ATOM 883 C C . GLY A 1 110 ? 3.701 3.772 5.158 1.00 95.38 110 GLY A C 1
ATOM 884 O O . GLY A 1 110 ? 4.750 3.688 4.519 1.00 95.38 110 GLY A O 1
ATOM 885 N N . ILE A 1 111 ? 2.985 4.903 5.157 1.00 92.19 111 ILE A N 1
ATOM 886 C CA . ILE A 1 111 ? 3.412 6.096 4.405 1.00 92.19 111 ILE A CA 1
ATOM 887 C C . ILE A 1 111 ? 4.745 6.648 4.928 1.00 92.19 111 ILE A C 1
ATOM 889 O O . ILE A 1 111 ? 5.610 6.999 4.123 1.00 92.19 111 ILE A O 1
ATOM 893 N N . GLU A 1 112 ? 4.939 6.731 6.245 1.00 91.69 112 GLU A N 1
ATOM 894 C CA . GLU A 1 112 ? 6.209 7.189 6.829 1.00 91.69 112 GLU A CA 1
ATOM 895 C C . GLU A 1 112 ? 7.383 6.276 6.448 1.00 91.69 112 GLU A C 1
ATOM 897 O O . GLU A 1 112 ? 8.489 6.752 6.169 1.00 91.69 112 GLU A O 1
ATOM 902 N N . ASP A 1 113 ? 7.150 4.967 6.392 1.00 94.75 113 ASP A N 1
ATOM 903 C CA . ASP A 1 113 ? 8.156 3.991 5.990 1.00 94.75 113 ASP A CA 1
ATOM 904 C C . ASP A 1 113 ? 8.513 4.142 4.511 1.00 94.75 113 ASP A C 1
ATOM 906 O O . ASP A 1 113 ? 9.698 4.189 4.172 1.00 94.75 113 ASP A O 1
ATOM 910 N N . ILE A 1 114 ? 7.521 4.355 3.641 1.00 93.19 114 ILE A N 1
ATOM 911 C CA . ILE A 1 114 ? 7.746 4.710 2.235 1.00 93.19 114 ILE A CA 1
ATOM 912 C C . ILE A 1 114 ? 8.568 6.001 2.121 1.00 93.19 114 ILE A C 1
ATOM 914 O O . ILE A 1 114 ? 9.553 6.045 1.382 1.00 93.19 114 ILE A O 1
ATOM 918 N N . GLN A 1 115 ? 8.237 7.049 2.878 1.00 90.12 115 GLN A N 1
ATOM 919 C CA . GLN A 1 115 ? 9.020 8.289 2.873 1.00 90.12 115 GLN A CA 1
ATOM 920 C C . GLN A 1 115 ? 10.479 8.040 3.268 1.00 90.12 115 GLN A C 1
ATOM 922 O O . GLN A 1 115 ? 11.390 8.557 2.616 1.00 90.12 115 GLN A O 1
ATOM 927 N N . ARG A 1 116 ? 10.715 7.213 4.292 1.00 91.50 116 ARG A N 1
ATOM 928 C CA . ARG A 1 116 ? 12.062 6.864 4.757 1.00 91.50 116 ARG A CA 1
ATOM 929 C C . ARG A 1 116 ? 12.839 6.062 3.715 1.00 91.50 116 ARG A C 1
ATOM 931 O O . ARG A 1 116 ? 13.991 6.401 3.453 1.00 91.50 116 ARG A O 1
ATOM 938 N N . ILE A 1 117 ? 12.218 5.047 3.111 1.00 92.81 117 ILE A N 1
ATOM 939 C CA . ILE A 1 117 ? 12.831 4.205 2.073 1.00 92.81 117 ILE A CA 1
ATOM 940 C C . ILE A 1 117 ? 13.287 5.075 0.899 1.00 92.81 117 ILE A C 1
ATOM 942 O O . ILE A 1 117 ? 14.437 4.987 0.474 1.00 92.81 117 ILE A O 1
ATOM 946 N N . TYR A 1 118 ? 12.419 5.968 0.418 1.00 90.25 118 TYR A N 1
ATOM 947 C CA . TYR A 1 118 ? 12.686 6.814 -0.749 1.00 90.25 118 TYR A CA 1
ATOM 948 C C . TYR A 1 118 ? 13.412 8.132 -0.428 1.00 90.25 118 TYR A C 1
ATOM 950 O O . TYR A 1 118 ? 13.642 8.938 -1.331 1.00 90.25 118 TYR A O 1
ATOM 958 N N . GLY A 1 119 ? 13.801 8.365 0.830 1.00 88.88 119 GLY A N 1
ATOM 959 C CA . GLY A 1 119 ? 14.545 9.559 1.243 1.00 88.88 119 GLY A CA 1
A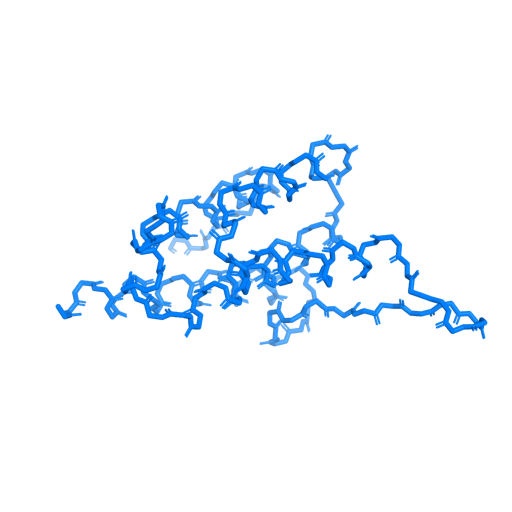TOM 960 C C . GLY A 1 119 ? 13.759 10.869 1.104 1.00 88.88 119 GLY A C 1
ATOM 961 O O . GLY A 1 119 ? 14.350 11.926 0.878 1.00 88.88 119 GLY A O 1
ATOM 962 N N . ILE A 1 120 ? 12.431 10.812 1.216 1.00 84.88 120 ILE A N 1
ATOM 963 C CA . ILE A 1 120 ? 11.542 11.970 1.109 1.00 84.88 120 ILE A CA 1
ATOM 964 C C . ILE A 1 120 ? 11.468 12.655 2.471 1.00 84.88 120 ILE A C 1
ATOM 966 O O . ILE A 1 120 ? 10.960 12.097 3.440 1.00 84.88 120 ILE A O 1
ATOM 970 N N . VAL A 1 121 ? 11.962 13.889 2.544 1.00 73.81 121 VAL A N 1
ATOM 971 C CA . VAL A 1 121 ? 11.916 14.702 3.763 1.00 73.81 121 VAL A CA 1
ATOM 972 C C . VAL A 1 121 ? 10.719 15.646 3.676 1.00 73.81 121 VAL A C 1
ATOM 974 O O . VAL A 1 121 ? 10.670 16.498 2.786 1.00 73.81 121 VAL A O 1
ATOM 977 N N . ASN A 1 122 ? 9.754 15.506 4.592 1.00 61.69 122 ASN A N 1
ATOM 978 C CA . ASN A 1 122 ? 8.673 16.485 4.724 1.00 61.69 122 ASN A CA 1
ATOM 979 C C . ASN A 1 122 ? 9.285 17.851 5.097 1.00 61.69 122 ASN A C 1
ATOM 981 O O . ASN A 1 122 ? 10.132 17.900 5.994 1.00 61.69 122 ASN A O 1
ATOM 985 N N . PRO A 1 123 ? 8.896 18.962 4.445 1.00 55.59 123 PRO A N 1
ATOM 986 C CA . PRO A 1 123 ? 9.315 20.285 4.878 1.00 55.59 123 PRO A CA 1
ATOM 987 C C . PRO A 1 123 ? 8.781 20.523 6.295 1.00 55.59 123 PRO A C 1
ATOM 989 O O . PRO A 1 123 ? 7.573 20.455 6.522 1.00 55.59 123 PRO A O 1
ATOM 992 N N . THR A 1 124 ? 9.705 20.733 7.233 1.00 46.84 124 THR A N 1
ATOM 993 C CA . THR A 1 124 ? 9.443 21.125 8.629 1.00 46.84 124 THR A CA 1
ATOM 994 C C . THR A 1 124 ? 8.745 22.468 8.728 1.00 46.84 124 THR A C 1
ATOM 996 O O . THR A 1 124 ? 9.152 23.373 7.961 1.00 46.84 124 THR A O 1
#

Nearest PDB structures (foldseek):
  3a98-assembly2_C  TM=3.767E-01  e=7.493E+00  Homo sapiens
  7qij-assembly2_QC  TM=4.025E-01  e=8.779E+00  Yersinia enterocolitica
  2oku-assembly1_B  TM=2.682E-01  e=5.458E+00  Porphyromonas gingivalis W83
  2lqg-assembly1_A  TM=2.146E-01  e=3.219E+00  Mus musculus

Solvent-accessible surface area (backbone atoms only — not comparable to full-atom values): 7041 Å² total; per-residue (Å²): 113,74,67,59,58,50,49,56,52,50,43,51,51,52,36,44,48,53,22,42,75,71,68,73,36,92,58,42,72,56,79,70,52,60,52,97,89,63,49,66,42,77,64,37,51,46,51,57,48,39,53,52,29,44,79,70,44,39,40,66,64,32,50,55,52,51,50,52,49,34,75,73,46,83,42,73,65,49,50,40,43,51,33,19,53,48,52,55,58,66,73,55,56,66,66,60,33,50,77,35,83,39,48,71,66,52,52,43,48,52,53,54,49,51,28,60,76,73,69,57,76,78,87,128

Radius of gyration: 14.27 Å; Cα contacts (8 Å, |Δi|>4): 124; chains: 1; bounding box: 29×31×44 Å

pLDDT: mean 87.24, std 11.54, range [46.84, 98.25]